Protein AF-A0A395L1N9-F1 (afdb_monomer_lite)

Structure (mmCIF, N/CA/C/O backbone):
data_AF-A0A395L1N9-F1
#
_entry.id   AF-A0A395L1N9-F1
#
loop_
_atom_site.group_PDB
_atom_site.id
_atom_site.type_symbol
_atom_site.label_atom_id
_atom_site.label_alt_id
_atom_site.label_comp_id
_atom_site.label_asym_id
_atom_site.label_entity_id
_atom_site.label_seq_id
_atom_site.pdbx_PDB_ins_code
_atom_site.Cartn_x
_atom_site.Cartn_y
_atom_site.Cartn_z
_atom_site.occupancy
_atom_site.B_iso_or_equiv
_atom_site.auth_seq_id
_atom_site.auth_comp_id
_atom_site.auth_asym_id
_atom_site.auth_atom_id
_atom_site.pdbx_PDB_model_num
ATOM 1 N N . MET A 1 1 ? -12.474 6.187 11.705 1.00 53.53 1 MET A N 1
ATOM 2 C CA . MET A 1 1 ? -12.173 5.732 10.327 1.00 53.53 1 MET A CA 1
ATOM 3 C C . MET A 1 1 ? -12.742 4.326 10.166 1.00 53.53 1 MET A C 1
ATOM 5 O O . MET A 1 1 ? -12.428 3.474 10.983 1.00 53.53 1 MET A O 1
ATOM 9 N N . SER A 1 2 ? -13.661 4.100 9.222 1.00 71.94 2 SER A N 1
ATOM 10 C CA . SER A 1 2 ? -14.358 2.807 9.083 1.00 71.94 2 SER A CA 1
ATOM 11 C C . SER A 1 2 ? -13.403 1.699 8.621 1.00 71.94 2 SER A C 1
ATOM 13 O O . SER A 1 2 ? -12.544 1.943 7.774 1.00 71.94 2 SER A O 1
ATOM 15 N N . LEU A 1 3 ? -13.604 0.468 9.110 1.00 73.56 3 LEU A N 1
ATOM 16 C CA . LEU A 1 3 ? -12.901 -0.747 8.665 1.00 73.56 3 LEU A CA 1
ATOM 17 C C . LEU A 1 3 ? -12.936 -0.915 7.129 1.00 73.56 3 LEU A C 1
ATOM 19 O O . LEU A 1 3 ? -12.037 -1.504 6.532 1.00 73.56 3 LEU A O 1
ATOM 23 N N . ARG A 1 4 ? -13.969 -0.356 6.483 1.00 77.19 4 ARG A N 1
ATOM 24 C CA . ARG A 1 4 ? -14.123 -0.301 5.025 1.00 77.19 4 ARG A CA 1
ATOM 25 C C . ARG A 1 4 ? -13.024 0.529 4.354 1.00 77.19 4 ARG A C 1
ATOM 27 O O . ARG A 1 4 ? -12.473 0.081 3.356 1.00 77.19 4 ARG A O 1
ATOM 34 N N . ASN A 1 5 ? -12.654 1.677 4.921 1.00 80.56 5 ASN A N 1
ATOM 35 C CA . ASN A 1 5 ? -11.607 2.533 4.354 1.00 80.56 5 ASN A CA 1
ATOM 36 C C . ASN A 1 5 ? -10.222 1.892 4.501 1.00 80.56 5 ASN A C 1
ATOM 38 O O . ASN A 1 5 ? -9.430 1.957 3.566 1.00 80.56 5 ASN A O 1
ATOM 42 N N . ALA A 1 6 ? -9.959 1.211 5.623 1.00 73.06 6 ALA A N 1
ATOM 43 C CA . ALA A 1 6 ? -8.710 0.474 5.823 1.00 73.06 6 ALA A CA 1
ATOM 44 C C . ALA A 1 6 ? -8.547 -0.660 4.796 1.00 73.06 6 ALA A C 1
ATOM 46 O O . ALA A 1 6 ? -7.489 -0.805 4.194 1.00 73.06 6 ALA A O 1
ATOM 47 N N . ARG A 1 7 ? -9.616 -1.420 4.520 1.00 82.12 7 ARG A N 1
ATOM 48 C CA . ARG A 1 7 ? -9.600 -2.474 3.488 1.00 82.12 7 ARG A CA 1
ATOM 49 C C . ARG A 1 7 ? -9.335 -1.923 2.085 1.00 82.12 7 ARG A C 1
ATOM 51 O O . ARG A 1 7 ? -8.573 -2.527 1.338 1.00 82.12 7 ARG A O 1
ATOM 58 N N . ILE A 1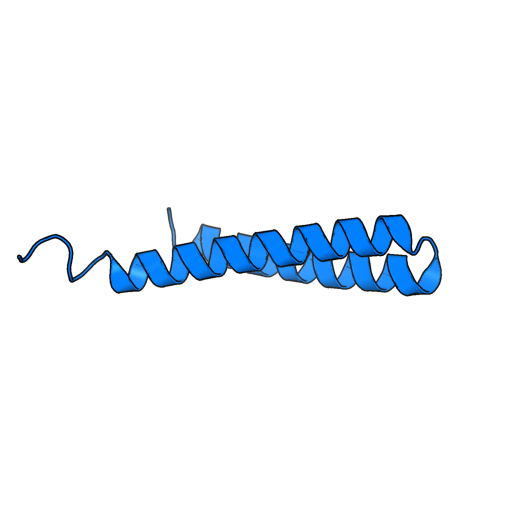 8 ? -9.933 -0.782 1.741 1.00 87.62 8 ILE A N 1
ATOM 59 C CA . ILE A 1 8 ? -9.722 -0.129 0.439 1.00 87.62 8 ILE A CA 1
ATOM 60 C C . ILE A 1 8 ? -8.275 0.361 0.303 1.00 87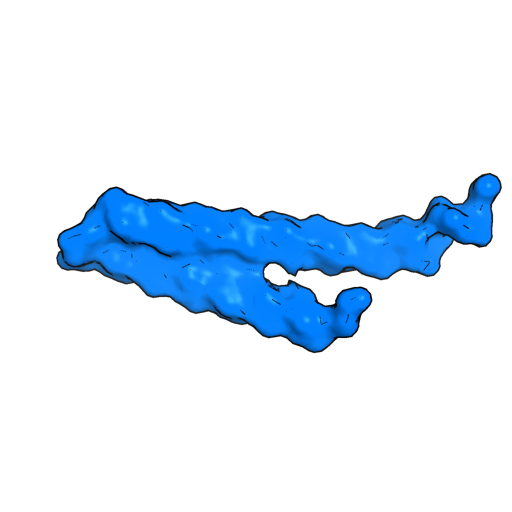.62 8 ILE A C 1
ATOM 62 O O . ILE A 1 8 ? -7.659 0.147 -0.737 1.00 87.62 8 ILE A O 1
ATOM 66 N N . GLN A 1 9 ? -7.704 0.954 1.355 1.00 85.19 9 GLN A N 1
ATOM 67 C CA . GLN A 1 9 ? -6.298 1.371 1.352 1.00 85.19 9 GLN A CA 1
ATOM 68 C C . GLN A 1 9 ? -5.339 0.187 1.203 1.00 85.19 9 GLN A C 1
ATOM 70 O O . GLN A 1 9 ? -4.374 0.294 0.452 1.00 85.19 9 GLN A O 1
ATOM 75 N N . ILE A 1 10 ? -5.636 -0.950 1.841 1.00 85.50 10 ILE A N 1
ATOM 76 C CA . ILE A 1 10 ? -4.828 -2.169 1.697 1.00 85.50 10 ILE A CA 1
ATOM 77 C C . ILE A 1 10 ? -4.863 -2.685 0.254 1.00 85.50 10 ILE A C 1
ATOM 79 O O . ILE A 1 10 ? -3.827 -3.015 -0.321 1.00 85.50 10 ILE A O 1
ATOM 83 N N . ALA A 1 11 ? -6.050 -2.730 -0.357 1.00 88.06 11 ALA A N 1
ATOM 84 C CA . ALA A 1 11 ? -6.197 -3.148 -1.749 1.00 88.06 11 ALA A CA 1
ATOM 85 C C . ALA A 1 11 ? -5.439 -2.213 -2.709 1.00 88.06 11 ALA A C 1
ATOM 87 O O . ALA A 1 11 ? -4.726 -2.685 -3.590 1.00 88.06 11 ALA A O 1
ATOM 88 N N . LEU A 1 12 ? -5.534 -0.895 -2.504 1.00 89.69 12 LEU A N 1
ATOM 89 C CA . LEU A 1 12 ? -4.803 0.098 -3.298 1.00 89.69 12 LEU A CA 1
ATOM 90 C C . LEU A 1 12 ? -3.282 -0.024 -3.134 1.00 89.69 12 LEU A C 1
ATOM 92 O O . LEU A 1 12 ? -2.559 0.065 -4.125 1.00 89.69 12 LEU A O 1
ATOM 96 N N . GLY A 1 13 ? -2.795 -0.273 -1.915 1.00 89.81 13 GLY A N 1
ATOM 97 C CA . GLY A 1 13 ? -1.372 -0.501 -1.649 1.00 89.81 13 GLY A CA 1
ATOM 98 C C . GLY A 1 13 ? -0.822 -1.699 -2.428 1.00 89.81 13 GLY A C 1
ATOM 99 O O . GLY A 1 13 ? 0.221 -1.588 -3.072 1.00 89.81 13 GLY A O 1
ATOM 100 N N . TRP A 1 14 ? -1.562 -2.812 -2.459 1.00 91.50 14 TRP A N 1
ATOM 101 C CA . TRP A 1 14 ? -1.203 -3.985 -3.266 1.00 91.50 14 TRP A CA 1
ATOM 102 C C . TRP A 1 14 ? -1.165 -3.690 -4.766 1.00 91.50 14 TRP A C 1
ATOM 104 O O . TRP A 1 14 ? -0.218 -4.094 -5.440 1.00 91.50 14 TRP A O 1
ATOM 114 N N . VAL A 1 15 ? -2.157 -2.964 -5.290 1.00 92.81 15 VAL A N 1
ATOM 115 C CA . VAL A 1 15 ? -2.197 -2.589 -6.713 1.00 92.81 15 VAL A CA 1
ATOM 116 C C . VAL A 1 15 ? -0.980 -1.745 -7.086 1.00 92.81 15 VAL A C 1
ATOM 118 O O . VAL A 1 15 ? -0.325 -2.030 -8.085 1.00 92.81 15 VAL A O 1
ATOM 121 N N . LEU A 1 16 ? -0.629 -0.755 -6.263 1.00 92.25 16 LEU A N 1
ATOM 122 C CA . LEU A 1 16 ? 0.541 0.094 -6.497 1.00 92.25 16 LEU A CA 1
ATOM 123 C C . LEU A 1 16 ? 1.849 -0.699 -6.456 1.00 92.25 16 LEU A C 1
ATOM 125 O O . LEU A 1 16 ? 2.706 -0.488 -7.307 1.00 92.25 16 LEU A O 1
ATOM 129 N N . MET A 1 17 ? 1.990 -1.656 -5.538 1.00 92.62 17 MET A N 1
ATOM 130 C CA . MET A 1 17 ? 3.165 -2.530 -5.513 1.00 92.62 17 MET A CA 1
ATOM 131 C C . MET A 1 17 ? 3.264 -3.407 -6.764 1.00 92.62 17 MET A C 1
ATOM 133 O O . MET A 1 17 ? 4.339 -3.522 -7.343 1.00 92.62 17 MET A O 1
ATOM 137 N N . ILE A 1 18 ? 2.163 -4.001 -7.226 1.00 92.75 18 ILE A N 1
ATOM 138 C CA . ILE A 1 18 ? 2.177 -4.842 -8.432 1.00 92.75 18 ILE A CA 1
ATOM 139 C C . ILE A 1 18 ? 2.526 -4.002 -9.665 1.00 92.75 18 ILE A C 1
ATOM 141 O O . ILE A 1 18 ? 3.408 -4.374 -10.435 1.00 92.75 18 ILE A O 1
ATOM 145 N N . VAL A 1 19 ? 1.885 -2.843 -9.829 1.00 91.88 19 VAL A N 1
ATOM 146 C CA . VAL A 1 19 ? 2.150 -1.931 -10.951 1.00 91.88 19 VAL A CA 1
ATOM 147 C C . VAL A 1 19 ? 3.581 -1.396 -10.898 1.00 91.88 19 VAL A C 1
ATOM 149 O O . VAL A 1 19 ? 4.268 -1.404 -11.915 1.00 91.88 19 VAL A O 1
ATOM 152 N N . GLY A 1 20 ? 4.060 -0.991 -9.721 1.00 90.56 20 GLY A N 1
ATOM 153 C CA . GLY A 1 20 ? 5.433 -0.530 -9.524 1.00 90.56 20 GLY A CA 1
ATOM 154 C C . GLY A 1 20 ? 6.467 -1.608 -9.853 1.00 90.56 20 GLY A C 1
ATOM 155 O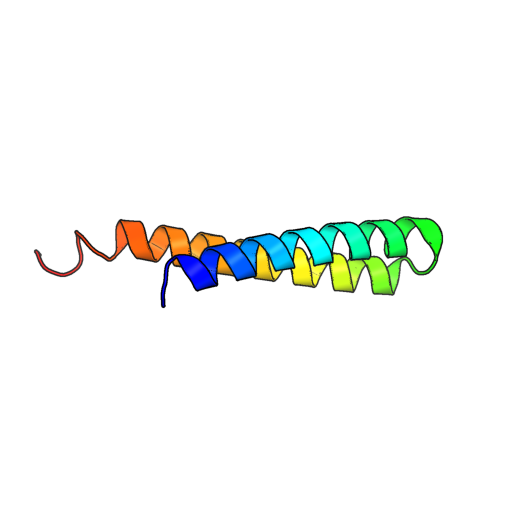 O . GLY A 1 20 ? 7.425 -1.333 -10.569 1.00 90.56 20 GLY A O 1
ATOM 156 N N . ALA A 1 21 ? 6.240 -2.855 -9.428 1.00 90.62 21 ALA A N 1
ATOM 157 C CA . ALA A 1 21 ? 7.114 -3.979 -9.765 1.00 90.62 21 ALA A CA 1
ATOM 158 C C . ALA A 1 21 ? 7.130 -4.262 -11.276 1.00 90.62 21 ALA A C 1
ATOM 160 O O . ALA A 1 21 ? 8.198 -4.429 -11.862 1.00 90.62 21 ALA A O 1
ATOM 161 N N . LEU A 1 22 ? 5.961 -4.267 -11.926 1.00 91.50 22 LEU A N 1
ATOM 162 C CA . LEU A 1 22 ? 5.861 -4.474 -13.372 1.00 91.50 22 LEU A CA 1
ATOM 163 C C . LEU A 1 22 ? 6.568 -3.361 -14.153 1.00 91.50 22 LEU A C 1
ATOM 165 O O . LEU A 1 22 ? 7.310 -3.653 -15.089 1.00 91.50 22 LEU A O 1
ATOM 169 N N . LEU A 1 23 ? 6.390 -2.100 -13.757 1.00 90.62 23 LEU A N 1
ATOM 170 C CA . LEU A 1 23 ? 7.079 -0.968 -14.378 1.00 90.62 23 LEU A CA 1
ATOM 171 C C . LEU A 1 23 ? 8.591 -1.029 -14.153 1.00 90.62 23 LEU A C 1
ATOM 173 O O . LEU A 1 23 ? 9.352 -0.785 -15.090 1.00 90.62 23 LEU A O 1
ATOM 177 N N . GLY A 1 24 ? 9.012 -1.405 -12.943 1.00 89.44 24 GLY A N 1
ATOM 178 C CA . GLY A 1 24 ? 10.417 -1.478 -12.559 1.00 89.44 24 GLY A CA 1
ATOM 179 C C . GLY A 1 24 ? 11.198 -2.540 -13.331 1.00 89.44 24 GLY A C 1
ATOM 180 O O . GLY A 1 24 ? 12.358 -2.324 -13.664 1.00 89.44 24 GLY A O 1
ATOM 181 N N . VAL A 1 25 ? 10.551 -3.661 -13.661 1.00 88.06 25 VAL A N 1
ATOM 182 C CA . VAL A 1 25 ? 11.175 -4.762 -14.410 1.00 88.06 25 VAL A CA 1
ATOM 183 C C . VAL A 1 25 ? 11.146 -4.535 -15.927 1.00 88.06 25 VAL A C 1
ATOM 185 O O . VAL A 1 25 ? 12.073 -4.961 -16.608 1.00 88.06 25 VAL A O 1
ATOM 188 N N . ASN A 1 26 ? 10.111 -3.883 -16.475 1.00 83.44 26 ASN A N 1
ATOM 189 C CA . ASN A 1 26 ? 9.878 -3.880 -17.929 1.00 83.44 26 ASN A CA 1
ATOM 190 C C . ASN A 1 26 ? 10.242 -2.581 -18.658 1.00 83.44 26 ASN A C 1
ATOM 192 O O . ASN A 1 26 ? 10.550 -2.635 -19.845 1.00 83.44 26 ASN A O 1
ATOM 196 N N . LEU A 1 27 ? 10.145 -1.416 -18.010 1.00 80.44 27 LEU A N 1
ATOM 197 C CA . LEU A 1 27 ? 10.164 -0.129 -18.722 1.00 80.44 27 LEU A CA 1
ATOM 198 C C . LEU A 1 27 ? 11.013 0.936 -18.028 1.00 80.44 27 LEU A C 1
ATOM 200 O O . LEU A 1 27 ? 11.765 1.643 -18.693 1.00 80.44 27 LEU A O 1
ATOM 204 N N . MET A 1 28 ? 10.862 1.098 -16.711 1.00 85.25 28 MET A N 1
ATOM 205 C CA . MET A 1 28 ? 11.415 2.231 -15.966 1.00 85.25 28 MET A CA 1
ATOM 206 C C . MET A 1 28 ? 11.725 1.823 -14.521 1.00 85.25 28 MET A C 1
ATOM 208 O O . MET A 1 28 ? 10.873 1.953 -13.641 1.00 85.25 28 MET A O 1
ATOM 212 N N . ALA A 1 29 ? 12.952 1.349 -14.278 1.00 84.94 29 ALA A N 1
ATOM 213 C CA . ALA A 1 29 ? 13.405 0.849 -12.975 1.00 84.94 29 ALA A CA 1
ATOM 214 C C . ALA A 1 29 ? 13.194 1.861 -11.834 1.00 84.94 29 ALA A C 1
ATOM 216 O O . ALA A 1 29 ? 12.563 1.529 -10.830 1.00 84.94 29 ALA A O 1
ATOM 217 N N . ASP A 1 30 ? 13.634 3.110 -12.018 1.00 90.12 30 ASP A N 1
ATOM 218 C CA . ASP A 1 30 ? 13.559 4.144 -10.977 1.00 90.12 30 ASP A CA 1
ATOM 219 C C . ASP A 1 30 ? 12.112 4.520 -10.631 1.00 90.12 30 ASP A C 1
ATOM 221 O O . ASP A 1 30 ? 11.724 4.563 -9.463 1.00 90.12 30 ASP A O 1
ATOM 225 N N . ILE A 1 31 ? 11.274 4.732 -11.650 1.00 88.19 31 ILE A N 1
ATOM 226 C CA . ILE A 1 31 ? 9.857 5.079 -11.465 1.00 88.19 31 ILE A CA 1
ATOM 227 C C . ILE A 1 31 ? 9.092 3.897 -10.859 1.00 88.19 31 ILE A C 1
ATOM 229 O O . ILE A 1 31 ? 8.266 4.085 -9.963 1.00 88.19 31 ILE A O 1
ATOM 233 N N . GLY A 1 32 ? 9.389 2.673 -11.300 1.00 89.50 32 GLY A N 1
ATOM 234 C CA . GLY A 1 32 ? 8.797 1.457 -10.756 1.00 89.50 32 GLY A CA 1
ATOM 235 C C . GLY A 1 32 ? 9.098 1.268 -9.271 1.00 89.50 32 GLY A C 1
ATOM 236 O O . GLY A 1 32 ? 8.179 1.005 -8.494 1.00 89.50 32 GLY A O 1
ATOM 237 N N . LEU A 1 33 ? 10.349 1.486 -8.853 1.00 90.69 33 LEU A N 1
ATOM 238 C CA . LEU A 1 33 ? 10.752 1.429 -7.444 1.00 90.69 33 LEU A CA 1
ATOM 239 C C . LEU A 1 33 ? 10.047 2.492 -6.592 1.00 90.69 33 LEU A C 1
ATOM 241 O O . LEU A 1 33 ? 9.605 2.181 -5.486 1.00 90.69 33 LEU A O 1
ATOM 245 N N . VAL A 1 34 ? 9.881 3.716 -7.105 1.00 92.75 34 VAL A N 1
ATOM 246 C CA . VAL A 1 34 ? 9.147 4.783 -6.400 1.00 92.75 34 VAL A CA 1
ATOM 247 C C . VAL A 1 34 ? 7.680 4.399 -6.199 1.00 92.75 34 VAL A C 1
ATOM 249 O O . VAL A 1 34 ? 7.176 4.464 -5.078 1.00 92.75 34 VAL A O 1
ATOM 252 N N . ILE A 1 35 ? 6.993 3.951 -7.253 1.00 91.81 35 ILE A N 1
ATOM 253 C CA . ILE A 1 35 ? 5.580 3.542 -7.183 1.00 91.81 35 ILE A CA 1
ATOM 254 C C . ILE A 1 35 ? 5.411 2.340 -6.246 1.00 91.81 35 ILE A C 1
ATOM 256 O O . ILE A 1 35 ? 4.496 2.317 -5.418 1.00 91.81 35 ILE A O 1
ATOM 260 N N . TRP A 1 36 ? 6.322 1.369 -6.330 1.00 93.00 36 TRP A N 1
ATOM 261 C CA . TRP A 1 36 ? 6.340 0.213 -5.440 1.00 93.00 36 TRP A CA 1
ATOM 262 C C . TRP A 1 36 ? 6.514 0.635 -3.977 1.00 93.00 36 TRP A C 1
ATOM 264 O O . TRP A 1 36 ? 5.756 0.197 -3.109 1.00 93.00 36 TRP A O 1
ATOM 274 N N . GLY A 1 37 ? 7.450 1.551 -3.710 1.00 92.12 37 GLY A N 1
ATOM 275 C CA . GLY A 1 37 ? 7.700 2.109 -2.383 1.00 92.12 37 GLY A CA 1
ATOM 276 C C . GLY A 1 37 ? 6.498 2.864 -1.811 1.00 92.12 37 GLY A C 1
ATOM 277 O O . GLY A 1 37 ? 6.169 2.691 -0.639 1.00 92.12 37 GLY A O 1
ATOM 278 N N . ILE A 1 38 ? 5.777 3.638 -2.630 1.00 92.50 38 ILE A N 1
ATOM 279 C CA . ILE A 1 38 ? 4.531 4.308 -2.212 1.00 92.50 38 ILE A CA 1
ATOM 280 C C . ILE A 1 38 ? 3.475 3.273 -1.798 1.00 92.50 38 ILE A C 1
ATOM 282 O O . ILE A 1 38 ? 2.829 3.429 -0.758 1.00 92.50 38 ILE A O 1
ATOM 286 N N . GLY A 1 39 ? 3.325 2.195 -2.573 1.00 91.81 39 GLY A N 1
ATOM 287 C CA . GLY A 1 39 ? 2.439 1.083 -2.226 1.00 91.81 39 GLY A CA 1
ATOM 288 C C . GLY A 1 39 ? 2.810 0.435 -0.887 1.00 91.81 39 GLY A C 1
ATOM 289 O O . GLY A 1 39 ? 1.934 0.216 -0.049 1.00 91.81 39 GLY A O 1
ATOM 290 N N . LEU A 1 40 ? 4.106 0.220 -0.638 1.00 92.62 40 LEU A N 1
ATOM 291 C CA . LEU A 1 40 ? 4.616 -0.307 0.631 1.00 92.62 40 LEU A CA 1
ATOM 292 C C . LEU A 1 40 ? 4.282 0.617 1.818 1.00 92.62 40 LEU A C 1
ATOM 294 O O . LEU A 1 40 ? 3.813 0.148 2.855 1.00 92.62 40 LEU A O 1
ATOM 298 N N . ILE A 1 41 ? 4.473 1.932 1.672 1.00 92.31 41 ILE A N 1
ATOM 299 C CA . ILE A 1 41 ? 4.165 2.912 2.728 1.00 92.31 41 ILE A CA 1
ATOM 300 C C . ILE A 1 41 ? 2.676 2.875 3.080 1.00 92.31 41 ILE A C 1
ATOM 302 O O . ILE A 1 41 ? 2.321 2.834 4.260 1.00 92.31 41 ILE A O 1
ATOM 306 N N . LEU A 1 42 ? 1.796 2.830 2.076 1.00 90.12 42 LEU A N 1
ATOM 307 C CA . LEU A 1 42 ? 0.352 2.727 2.298 1.00 90.12 42 LEU A CA 1
ATOM 308 C C . LEU A 1 42 ? -0.021 1.457 3.072 1.00 90.12 42 LEU A C 1
ATOM 310 O O . LEU A 1 42 ? -0.887 1.510 3.946 1.00 90.12 42 LEU A O 1
ATOM 314 N N . GLN A 1 43 ? 0.668 0.344 2.815 1.00 88.19 43 GLN A N 1
ATOM 315 C CA . GLN A 1 43 ? 0.458 -0.910 3.541 1.00 88.19 43 GLN A CA 1
ATOM 316 C C . GLN A 1 43 ? 0.887 -0.822 4.999 1.00 88.19 43 GLN A C 1
ATOM 318 O O . GLN A 1 43 ? 0.168 -1.297 5.882 1.00 88.19 43 GLN A O 1
ATOM 323 N N . ILE A 1 44 ? 2.027 -0.186 5.267 1.00 89.56 44 ILE A N 1
ATOM 324 C CA . ILE A 1 44 ? 2.505 0.040 6.633 1.00 89.56 44 ILE A CA 1
ATOM 325 C C . ILE A 1 44 ? 1.493 0.900 7.391 1.00 89.56 44 ILE A C 1
ATOM 327 O O . ILE A 1 44 ? 1.037 0.507 8.464 1.00 89.56 44 ILE A O 1
ATOM 331 N N . VAL A 1 45 ? 1.069 2.027 6.814 1.00 87.56 45 VAL A N 1
ATOM 332 C CA . VAL A 1 45 ? 0.104 2.940 7.444 1.00 87.56 45 VAL A CA 1
ATOM 333 C C . VAL A 1 45 ? -1.230 2.240 7.706 1.00 87.56 45 VAL A C 1
ATOM 335 O O . VAL A 1 45 ? -1.756 2.314 8.818 1.00 87.56 45 VAL A O 1
ATOM 338 N N . ALA A 1 46 ? -1.763 1.506 6.728 1.00 85.44 46 ALA A N 1
ATOM 339 C CA . ALA A 1 46 ? -3.014 0.775 6.901 1.00 85.44 46 ALA A CA 1
ATOM 340 C C . ALA A 1 46 ? -2.904 -0.327 7.970 1.00 85.44 46 ALA A C 1
ATOM 342 O O . ALA A 1 46 ? -3.831 -0.507 8.764 1.00 85.44 46 ALA A O 1
ATOM 343 N N . SER A 1 47 ? -1.763 -1.018 8.046 1.00 83.62 47 SER A N 1
ATOM 344 C CA . SER A 1 47 ? -1.492 -2.041 9.065 1.00 83.62 47 SER A CA 1
ATOM 345 C C . SER A 1 47 ? -1.391 -1.441 10.465 1.00 83.62 47 SER A C 1
ATOM 347 O O . SER A 1 47 ? -1.976 -1.981 11.405 1.00 83.62 47 SER A O 1
ATOM 349 N N . VAL A 1 48 ? -0.718 -0.295 10.608 1.00 84.88 48 VAL A N 1
ATOM 350 C CA . VAL A 1 48 ? -0.618 0.440 11.876 1.00 84.88 48 VAL A CA 1
ATOM 351 C C . VAL A 1 48 ? -1.990 0.937 12.319 1.00 84.88 48 VAL A C 1
ATOM 353 O O . VAL A 1 48 ? -2.358 0.737 13.473 1.00 84.88 48 VAL A O 1
ATOM 356 N N . MET A 1 49 ? -2.790 1.515 11.419 1.00 80.88 49 MET A N 1
ATOM 357 C CA . MET A 1 49 ? -4.152 1.951 11.747 1.00 80.88 49 MET A CA 1
ATOM 358 C C . MET A 1 49 ? -5.059 0.781 12.130 1.00 80.88 49 MET A C 1
ATOM 360 O O . MET A 1 49 ? -5.847 0.890 13.070 1.00 80.88 49 MET A O 1
ATOM 364 N N . TYR A 1 50 ? -4.942 -0.353 11.439 1.00 77.88 50 TYR A N 1
ATO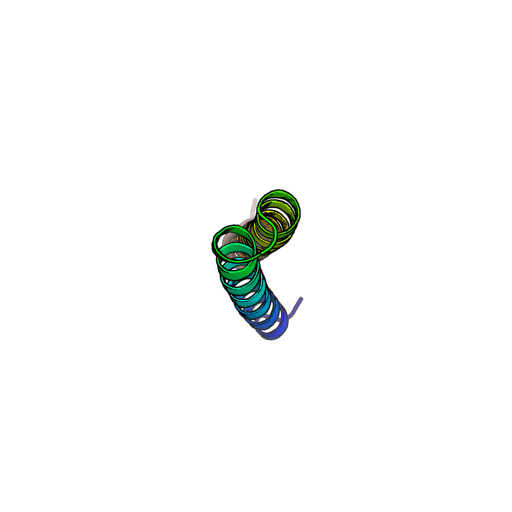M 365 C CA . TYR A 1 50 ? -5.677 -1.563 11.791 1.00 77.88 50 TYR A CA 1
ATOM 366 C C . TYR A 1 50 ? -5.260 -2.097 13.164 1.00 77.88 50 TYR A C 1
ATOM 368 O O . TYR A 1 50 ? -6.125 -2.406 13.986 1.00 77.88 50 TYR A O 1
ATOM 376 N N . LEU A 1 51 ? -3.95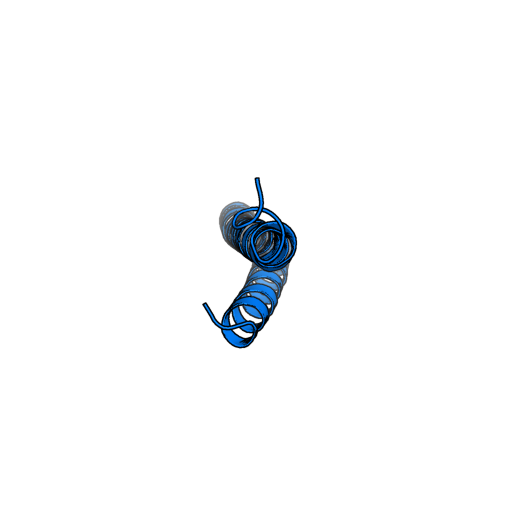8 -2.151 13.452 1.00 79.00 51 LEU A N 1
ATOM 377 C CA . LEU A 1 51 ? -3.453 -2.578 14.752 1.00 79.00 51 LEU A CA 1
ATOM 378 C C . LEU A 1 51 ? -3.913 -1.624 15.857 1.00 79.00 51 LEU A C 1
ATOM 380 O O . LEU A 1 51 ? -4.482 -2.089 16.836 1.00 79.00 51 LEU A O 1
ATOM 384 N N . ALA A 1 52 ? -3.773 -0.311 15.663 1.00 74.31 52 ALA A N 1
ATOM 385 C CA . ALA A 1 52 ? -4.241 0.716 16.592 1.00 74.31 52 ALA A CA 1
ATOM 386 C C . ALA A 1 52 ? -5.754 0.638 16.835 1.00 74.31 52 ALA A C 1
ATOM 388 O O . ALA A 1 52 ? -6.205 0.812 17.964 1.00 74.31 52 ALA A O 1
ATOM 389 N N . SER A 1 53 ? -6.550 0.302 15.813 1.00 70.69 53 SER A N 1
ATOM 390 C CA . SER A 1 53 ? -7.990 0.077 15.990 1.00 70.69 53 SER A CA 1
ATOM 391 C C . SER A 1 53 ? -8.298 -1.116 16.903 1.00 70.69 53 SER A C 1
ATOM 393 O O . SER A 1 53 ? -9.329 -1.123 17.571 1.00 70.69 53 SER A O 1
ATOM 395 N N . LYS A 1 54 ? -7.392 -2.100 16.976 1.00 67.00 54 LYS A N 1
ATOM 396 C CA . LYS A 1 54 ? -7.516 -3.280 17.842 1.00 67.00 54 LYS A CA 1
ATOM 397 C C . LYS A 1 54 ? -6.863 -3.108 19.213 1.00 67.00 54 LYS A C 1
ATOM 399 O O . LYS A 1 54 ? -7.365 -3.667 20.180 1.00 67.00 54 LYS A O 1
ATOM 404 N N . THR A 1 55 ? -5.772 -2.352 19.320 1.00 64.62 55 THR A N 1
ATOM 405 C CA . THR A 1 55 ? -5.026 -2.155 20.574 1.00 64.62 55 THR A CA 1
ATOM 406 C C . THR A 1 55 ? -5.459 -0.910 21.353 1.00 64.62 55 THR A C 1
ATOM 408 O O . THR A 1 55 ? -5.374 -0.909 22.578 1.00 64.62 55 THR A O 1
ATOM 411 N N . GLY A 1 56 ? -5.985 0.123 20.689 1.00 53.66 56 GLY A N 1
ATOM 412 C CA . GLY A 1 56 ? -6.450 1.369 21.315 1.00 53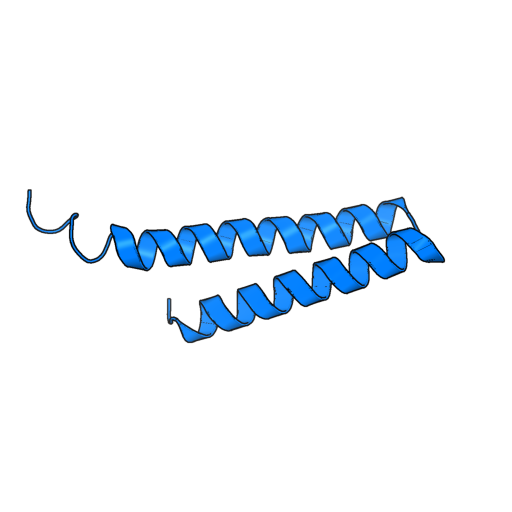.66 56 GLY A CA 1
ATOM 413 C C . GLY A 1 56 ? -7.909 1.354 21.789 1.00 53.66 56 GLY A C 1
ATOM 414 O O . GLY A 1 56 ? -8.276 2.158 22.638 1.00 53.66 56 GLY A O 1
ATOM 415 N N . GLY A 1 57 ? -8.740 0.429 21.294 1.00 53.56 57 GLY A N 1
ATOM 416 C CA . GLY A 1 57 ? -10.179 0.370 21.602 1.00 53.56 57 GLY A CA 1
ATOM 417 C C . GLY A 1 57 ? -10.565 -0.352 22.900 1.00 53.56 57 GLY A C 1
ATOM 418 O O . GLY A 1 57 ? -11.737 -0.346 23.259 1.00 53.56 57 GLY A O 1
ATOM 419 N N . GLY A 1 58 ? -9.612 -0.981 23.598 1.00 54.62 58 GLY A N 1
ATOM 420 C CA . GLY A 1 58 ? -9.886 -1.761 24.816 1.00 54.62 58 GLY A CA 1
ATOM 421 C C . GLY A 1 58 ? -8.940 -1.513 25.993 1.00 54.62 58 GLY A C 1
ATOM 422 O O . GLY A 1 58 ? -9.095 -2.155 27.025 1.00 54.62 58 GLY A O 1
ATOM 423 N N . ARG A 1 59 ? -7.948 -0.619 25.863 1.00 63.09 59 ARG A N 1
ATOM 424 C CA . ARG A 1 59 ? -6.918 -0.397 26.902 1.00 63.09 59 ARG A CA 1
ATOM 425 C C . ARG A 1 59 ? -6.513 1.058 27.147 1.00 63.09 59 ARG A C 1
ATOM 427 O O . ARG A 1 59 ? -5.575 1.293 27.895 1.00 63.09 59 ARG A O 1
ATOM 434 N N . LEU A 1 60 ? -7.216 2.027 26.565 1.00 57.34 60 LEU A N 1
ATOM 435 C CA . LEU A 1 60 ? -6.998 3.457 26.840 1.00 57.34 60 LEU A CA 1
ATOM 436 C C . LEU A 1 60 ? -8.198 4.122 27.544 1.00 57.34 60 LEU A C 1
ATOM 438 O O . LEU A 1 60 ? -8.272 5.340 27.616 1.00 57.34 60 LEU A O 1
ATOM 442 N N . GLY A 1 61 ? -9.129 3.321 28.076 1.00 50.88 61 GLY A N 1
ATOM 443 C CA . GLY A 1 61 ? -10.276 3.773 28.879 1.00 50.88 61 GLY A CA 1
ATOM 444 C C . GLY A 1 61 ? -10.423 3.003 30.195 1.00 50.88 61 GLY A C 1
ATOM 445 O O . GLY A 1 61 ? -11.538 2.770 30.646 1.00 50.88 61 GLY A O 1
ATOM 446 N N . GLY A 1 62 ? -9.312 2.530 30.759 1.00 52.59 62 GLY A N 1
ATOM 447 C CA . GLY A 1 62 ? -9.309 1.674 31.945 1.00 52.59 62 GLY A CA 1
ATOM 448 C C . GLY A 1 62 ? -7.906 1.469 32.501 1.00 52.59 62 GLY A C 1
ATOM 449 O O . GLY A 1 62 ? -7.440 0.336 32.593 1.00 52.59 62 GLY A O 1
ATOM 450 N N . ALA A 1 63 ? -7.225 2.572 32.789 1.00 42.03 63 ALA A N 1
ATOM 451 C CA . ALA A 1 63 ? -6.130 2.664 33.746 1.00 42.03 63 ALA A CA 1
ATOM 452 C C . ALA A 1 63 ? -6.199 4.061 34.363 1.00 42.03 63 ALA A C 1
ATOM 454 O O . ALA A 1 63 ? -6.334 5.021 33.569 1.00 42.03 63 ALA A O 1
#

Foldseek 3Di:
DDPVVLVVLLVVLVVQLVQLCVCLPPPNVVSSVVSNVVSVVSNVVSVVVVVCVVVVPPPVPDD

Sequence (63 aa):
MSLRNARIQIALGWVLMIVGALLGVNLMADIGLVIWGIGLILQIVASVMYLASKTGGGRLGGA

pLDDT: mean 81.2, std 13.3, range [42.03, 93.0]

Secondary structure (DSSP, 8-state):
--HHHHHHHHHHHHHHHHHHHHHHHHT-HHHHHHHHHHHHHHHHHHHHHHHHHHHSTTTSS--

Radius of gyration: 15.48 Å; chains: 1; bounding box: 28×11×52 Å